Protein AF-A0A535GKD1-F1 (afdb_monomer_lite)

Foldseek 3Di:
DQDDPNHGPVVVCVVVVVVVVVVVVVVVVCCVVCVVVVVVVVVVDVVPPVVNVVVVCVVVVVVVVVVVVVVVVVVVVVVVVCVVDVVCAQPPDDDFAPDDPLRDDDPVVQVVVQVVLVVDPVRQAAWDKDKDFFDWDADPVVRDIDT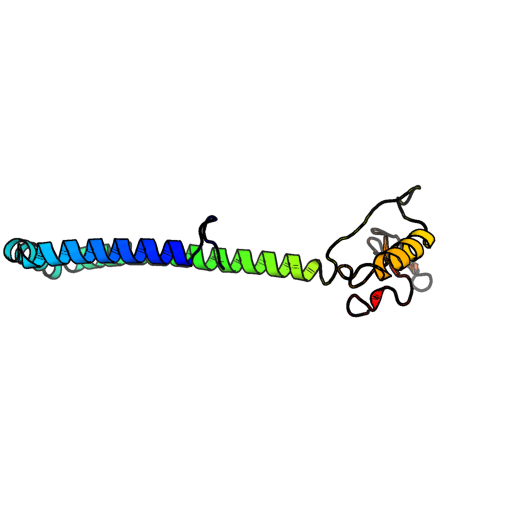GDIDIDTDPPRCVSRVHD

pLDDT: mean 87.25, std 7.48, range [54.19, 98.0]

Secondary structure (DSSP, 8-state):
--EETTEEHHHHHHHHHHHHHHHHHHHHHHHHHTHHHHHHHHHHTTTSHHHHHHHHHHHHHHHHHHHHHHHHHHHHHHHHHHHHHHHHTT-S------BTTTTB--HHHHHHHHHHHTT-SS------EEEEEEEEEE-TTT--EEEEEEEEEE-TTSSGGGT--

Radius of gyration: 31.98 Å; chains: 1; bounding box: 75×29×81 Å

Sequence (165 aa):
MTHLFGIPTDRLTTILLVATLIIIGLVALLAISNVLFFKIGIRNIPRRRTQMLLIIFALMLSTTLLSSVLATGDVITTAVQTVAVYNLGSVDETIEGGHGALGTFRDGVYYQVKDLASHDTDITAVGAALTEHDLLVADTTSRQVRSKVTALAIIPDSEQGFGGM

Structure (mmCIF, N/CA/C/O backbone):
data_AF-A0A535GKD1-F1
#
_entry.id   AF-A0A535GKD1-F1
#
loop_
_atom_site.group_PDB
_atom_site.id
_atom_site.type_symbol
_atom_site.label_atom_id
_atom_site.label_alt_id
_atom_site.label_comp_id
_atom_site.label_asym_id
_atom_site.label_entity_id
_atom_site.label_seq_id
_atom_site.pdbx_PDB_ins_code
_atom_site.Cartn_x
_atom_site.Cartn_y
_atom_site.Cartn_z
_atom_site.occupancy
_atom_site.B_iso_or_equiv
_atom_site.auth_seq_id
_atom_site.auth_comp_id
_atom_site.auth_asym_id
_atom_site.auth_atom_id
_atom_site.pdbx_PDB_model_num
ATOM 1 N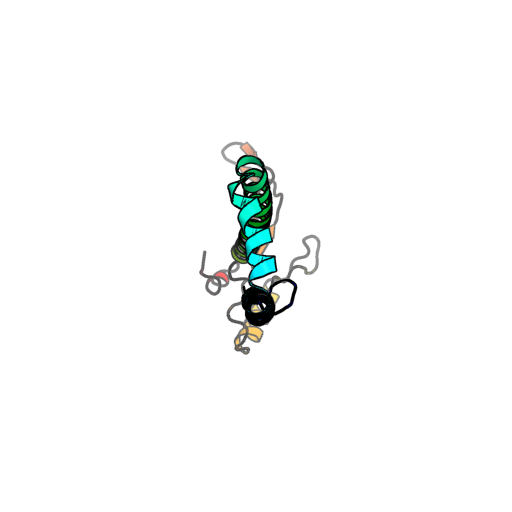 N . MET A 1 1 ? -6.173 2.394 -3.346 1.00 54.19 1 MET A N 1
ATOM 2 C CA . MET A 1 1 ? -6.171 1.514 -2.156 1.00 54.19 1 MET A CA 1
ATOM 3 C C . MET A 1 1 ? -7.498 0.763 -2.074 1.00 54.19 1 MET A C 1
ATOM 5 O O . MET A 1 1 ? -8.356 1.127 -1.282 1.00 54.19 1 MET A O 1
ATOM 9 N N . THR A 1 2 ? -7.725 -0.237 -2.929 1.00 63.16 2 THR A N 1
ATOM 10 C CA . THR A 1 2 ? -9.006 -0.975 -2.952 1.00 63.16 2 THR A CA 1
ATOM 11 C C . THR A 1 2 ? -8.979 -2.246 -2.114 1.00 63.16 2 THR A C 1
ATOM 13 O O . THR A 1 2 ? -10.044 -2.776 -1.819 1.00 63.16 2 THR A O 1
ATOM 16 N N . HIS A 1 3 ? -7.800 -2.711 -1.686 1.00 72.31 3 HIS A N 1
ATOM 17 C CA . HIS A 1 3 ? -7.642 -3.929 -0.898 1.00 72.31 3 HIS A CA 1
ATOM 18 C C . HIS A 1 3 ? -6.686 -3.715 0.278 1.00 72.31 3 HIS A C 1
ATOM 20 O O . HIS A 1 3 ? -5.595 -3.183 0.100 1.00 72.31 3 HIS A O 1
ATOM 26 N N . LEU A 1 4 ? -7.079 -4.191 1.458 1.00 73.31 4 LEU A N 1
ATOM 27 C CA . LEU A 1 4 ? -6.246 -4.307 2.651 1.00 73.31 4 LEU A CA 1
ATOM 28 C C . LEU A 1 4 ? -6.137 -5.804 2.980 1.00 73.31 4 LEU A C 1
ATOM 30 O O . LEU A 1 4 ? -7.156 -6.478 3.134 1.00 73.31 4 LEU A O 1
ATOM 34 N N . PHE A 1 5 ? -4.917 -6.351 3.025 1.00 72.81 5 PHE A N 1
ATOM 35 C CA . PHE A 1 5 ? -4.670 -7.793 3.225 1.00 72.81 5 PHE A CA 1
ATOM 36 C C . PHE A 1 5 ? -5.416 -8.712 2.230 1.00 72.81 5 PHE A C 1
ATOM 38 O O . PHE A 1 5 ? -5.872 -9.795 2.588 1.00 72.81 5 PHE A O 1
ATOM 45 N N . GLY A 1 6 ? -5.584 -8.271 0.976 1.00 76.56 6 GLY A N 1
ATOM 46 C CA . GLY A 1 6 ? -6.302 -9.019 -0.068 1.00 76.56 6 GLY A CA 1
ATOM 47 C C . GLY A 1 6 ? -7.834 -8.934 0.009 1.00 76.56 6 GLY A C 1
ATOM 48 O O . GLY A 1 6 ? -8.522 -9.451 -0.869 1.00 76.56 6 GLY A O 1
ATOM 49 N N . ILE A 1 7 ? -8.392 -8.240 1.005 1.00 83.44 7 ILE A N 1
ATOM 50 C CA . ILE A 1 7 ? -9.838 -8.051 1.170 1.00 83.44 7 ILE A CA 1
ATOM 51 C C . ILE A 1 7 ? -10.203 -6.612 0.786 1.00 83.44 7 ILE A C 1
ATOM 53 O O . ILE A 1 7 ? -9.484 -5.691 1.173 1.00 83.44 7 ILE A O 1
ATOM 57 N N . PRO A 1 8 ? -11.309 -6.377 0.054 1.00 88.75 8 PRO A N 1
ATOM 58 C CA . PRO A 1 8 ? -11.730 -5.025 -0.288 1.00 88.75 8 PRO A CA 1
ATOM 59 C C . PRO A 1 8 ? -11.889 -4.121 0.942 1.00 88.75 8 PRO A C 1
ATOM 61 O O . PRO A 1 8 ? -12.604 -4.481 1.884 1.00 88.75 8 PRO A O 1
ATOM 64 N N . THR A 1 9 ? -11.264 -2.941 0.925 1.00 86.94 9 THR A N 1
ATOM 65 C CA . THR A 1 9 ? -11.248 -2.005 2.067 1.00 86.94 9 THR A CA 1
ATOM 66 C C . THR A 1 9 ? -12.657 -1.553 2.457 1.00 86.94 9 THR A C 1
ATOM 68 O O . THR A 1 9 ? -12.969 -1.443 3.644 1.00 86.94 9 THR A O 1
ATOM 71 N N . ASP A 1 10 ? -13.547 -1.384 1.475 1.00 89.56 10 ASP A N 1
ATOM 72 C CA . ASP A 1 10 ? -14.950 -1.020 1.706 1.00 89.56 10 ASP A CA 1
ATOM 73 C C . ASP A 1 10 ? -15.695 -2.103 2.493 1.00 89.56 10 ASP A C 1
ATOM 75 O O . ASP A 1 10 ? -16.459 -1.812 3.419 1.00 89.56 10 ASP A O 1
ATOM 79 N N . ARG A 1 11 ? -15.432 -3.379 2.174 1.00 90.38 11 ARG A N 1
ATOM 80 C CA . ARG A 1 11 ? -16.036 -4.517 2.881 1.00 90.38 11 ARG A CA 1
ATOM 81 C C . ARG A 1 11 ? -15.512 -4.612 4.307 1.00 90.38 11 ARG A C 1
ATOM 83 O O . ARG A 1 11 ? -16.313 -4.759 5.226 1.00 90.38 11 ARG A O 1
ATOM 90 N N . LEU A 1 12 ? -14.195 -4.498 4.497 1.00 90.62 12 LEU A N 1
ATOM 91 C CA . LEU A 1 12 ? -13.585 -4.518 5.829 1.00 90.62 12 LEU A CA 1
ATOM 92 C C . LEU A 1 12 ? -14.132 -3.397 6.710 1.00 90.62 12 LEU A C 1
ATOM 94 O O . LEU A 1 12 ? -14.603 -3.669 7.813 1.00 90.62 12 LEU A O 1
ATOM 98 N N . THR A 1 13 ? -14.135 -2.163 6.202 1.00 91.88 13 THR A N 1
ATOM 99 C CA . THR A 1 13 ? -14.651 -0.992 6.921 1.00 91.88 13 THR A CA 1
ATOM 100 C C . THR A 1 13 ? -16.110 -1.191 7.314 1.00 91.88 13 THR A C 1
ATOM 102 O O . THR A 1 13 ? -16.466 -0.975 8.470 1.00 91.88 13 THR A O 1
ATOM 105 N N . THR A 1 14 ? -16.947 -1.673 6.389 1.00 93.88 14 THR A N 1
ATOM 106 C CA . THR A 1 14 ? -18.372 -1.914 6.658 1.00 93.88 14 THR A CA 1
ATOM 107 C C . THR A 1 14 ? -18.567 -2.960 7.758 1.00 93.88 14 THR A C 1
ATOM 109 O O . THR A 1 14 ? -19.325 -2.725 8.698 1.00 93.88 14 THR A O 1
ATOM 112 N N . ILE A 1 15 ? -17.859 -4.093 7.691 1.00 95.06 15 ILE A N 1
ATOM 113 C CA . ILE A 1 15 ? -17.970 -5.171 8.687 1.00 95.06 15 ILE A CA 1
ATOM 114 C C . ILE A 1 15 ? -17.497 -4.694 10.067 1.00 95.06 15 ILE A C 1
ATOM 116 O O . ILE A 1 15 ? -18.207 -4.880 11.055 1.00 95.06 15 ILE A O 1
ATOM 120 N N . LEU A 1 16 ? -16.325 -4.054 10.140 1.00 93.81 16 LEU A N 1
ATOM 121 C CA . LEU A 1 16 ? -15.758 -3.529 11.386 1.00 93.81 16 LEU A CA 1
ATOM 122 C C . LEU A 1 16 ? -16.655 -2.455 12.011 1.00 93.81 16 LEU A C 1
ATOM 124 O O . LEU A 1 16 ? -16.857 -2.456 13.226 1.00 93.81 16 LEU A O 1
ATOM 128 N N . LEU A 1 17 ? -17.233 -1.570 11.197 1.00 96.12 17 LEU A N 1
ATOM 129 C CA . LEU A 1 17 ? -18.143 -0.523 11.655 1.00 96.12 17 LEU A CA 1
ATOM 130 C C . LEU A 1 17 ? -19.443 -1.111 12.205 1.00 96.12 17 LEU A C 1
ATOM 132 O O . LEU A 1 17 ? -19.854 -0.748 13.306 1.00 96.12 17 LEU A O 1
ATOM 136 N N . VAL A 1 18 ? -20.062 -2.056 11.490 1.00 97.50 18 VAL A N 1
ATOM 137 C CA . VAL A 1 18 ? -21.283 -2.732 11.952 1.00 97.50 18 VAL A CA 1
ATOM 138 C C . VAL A 1 18 ? -21.018 -3.497 13.248 1.00 97.50 18 VAL A C 1
ATOM 140 O O . VAL A 1 18 ? -21.769 -3.338 14.207 1.00 97.50 18 VAL A O 1
ATOM 143 N N . ALA A 1 19 ? -19.926 -4.262 13.326 1.00 97.50 19 ALA A N 1
ATOM 144 C CA . ALA A 1 19 ? -19.545 -4.973 14.545 1.00 97.50 19 ALA A CA 1
ATOM 145 C C . ALA A 1 19 ? -19.326 -4.011 15.725 1.00 97.50 19 ALA A C 1
ATOM 147 O O . ALA A 1 19 ? -19.834 -4.246 16.822 1.00 97.50 19 ALA A O 1
ATOM 148 N N . THR A 1 20 ? -18.633 -2.893 15.492 1.00 96.88 20 THR A N 1
ATOM 149 C CA . THR A 1 20 ? -18.391 -1.867 16.516 1.00 96.88 20 THR A CA 1
ATOM 150 C C . THR A 1 20 ? -19.699 -1.239 16.997 1.00 96.88 20 THR A C 1
ATOM 152 O O . THR A 1 20 ? -19.914 -1.123 18.203 1.00 96.88 20 THR A O 1
ATOM 155 N N . LEU A 1 21 ? -20.611 -0.888 16.084 1.00 97.69 21 LEU A N 1
ATOM 156 C CA . LEU A 1 21 ? -21.925 -0.343 16.433 1.00 97.69 21 LEU A CA 1
ATOM 157 C C . LEU A 1 21 ? -22.783 -1.344 17.210 1.00 97.69 21 LEU A C 1
ATOM 159 O O . LEU A 1 21 ? -23.447 -0.947 18.165 1.00 97.69 21 LEU A O 1
ATOM 163 N N . ILE A 1 22 ? -22.742 -2.630 16.854 1.00 98.00 22 ILE A N 1
ATOM 164 C CA . ILE A 1 22 ? -23.440 -3.689 17.594 1.00 98.00 22 ILE A CA 1
ATOM 165 C C . ILE A 1 22 ? -22.903 -3.783 19.024 1.00 98.00 22 ILE A C 1
ATOM 167 O O . ILE A 1 22 ? -23.691 -3.808 19.967 1.00 98.00 22 ILE A O 1
ATOM 171 N N . ILE A 1 23 ? -21.579 -3.794 19.204 1.00 97.31 23 ILE A N 1
ATOM 172 C CA . ILE A 1 23 ? -20.955 -3.864 20.533 1.00 97.31 23 ILE A CA 1
ATOM 173 C C . ILE A 1 23 ? -21.322 -2.629 21.362 1.00 97.31 23 ILE A C 1
ATOM 175 O O . ILE A 1 23 ? -21.758 -2.768 22.504 1.00 97.31 23 ILE A O 1
ATOM 179 N N . ILE A 1 24 ? -21.199 -1.427 20.792 1.00 96.88 24 ILE A N 1
ATOM 180 C CA . ILE A 1 24 ? -21.576 -0.178 21.469 1.00 96.88 24 ILE A CA 1
ATOM 181 C C . ILE A 1 24 ? -23.062 -0.197 21.837 1.00 96.88 24 ILE A C 1
ATOM 183 O O . ILE A 1 24 ? -23.413 0.139 22.967 1.00 96.88 24 ILE A O 1
ATOM 187 N N . GLY A 1 25 ? -23.930 -0.624 20.919 1.00 96.94 25 GLY A N 1
ATOM 188 C CA . GLY A 1 25 ? -25.368 -0.740 21.145 1.00 96.94 25 GLY A CA 1
ATOM 189 C C . GLY A 1 25 ? -25.705 -1.721 22.266 1.00 96.94 25 GLY A C 1
ATOM 190 O O . GLY A 1 25 ? -26.493 -1.393 23.150 1.00 96.94 25 GLY A O 1
ATOM 191 N N . LEU A 1 26 ? -25.058 -2.889 22.292 1.00 96.06 26 LEU A N 1
ATOM 192 C CA . LEU A 1 26 ? -25.222 -3.880 23.356 1.00 96.06 26 LEU A CA 1
ATOM 193 C C . LEU A 1 26 ? -24.773 -3.324 24.712 1.00 96.06 26 LEU A C 1
ATOM 195 O O . LEU A 1 26 ? -25.490 -3.455 25.703 1.00 96.06 26 LEU A O 1
ATOM 199 N N . VAL A 1 27 ? -23.613 -2.664 24.761 1.00 93.44 27 VAL A N 1
ATOM 200 C CA . VAL A 1 27 ? -23.103 -2.029 25.985 1.00 93.44 27 VAL A CA 1
ATOM 201 C C . VAL A 1 27 ? -24.042 -0.916 26.457 1.00 93.44 27 VAL A C 1
ATOM 203 O O . VAL A 1 27 ? -24.320 -0.824 27.652 1.00 93.44 27 VAL A O 1
ATOM 206 N N . ALA A 1 28 ? -24.578 -0.104 25.544 1.00 92.31 28 ALA A N 1
ATOM 207 C CA . ALA A 1 28 ? -25.536 0.950 25.866 1.00 92.31 28 ALA A CA 1
ATOM 208 C C . ALA A 1 28 ? -26.858 0.379 26.405 1.00 92.31 28 ALA A C 1
ATOM 210 O O . ALA A 1 28 ? -27.355 0.853 27.427 1.00 92.31 28 ALA A O 1
ATOM 211 N N . LEU A 1 29 ? -27.393 -0.674 25.777 1.00 94.31 29 LEU A N 1
ATOM 212 C CA . LEU A 1 29 ? -28.581 -1.383 26.258 1.00 94.31 29 LEU A CA 1
ATOM 213 C C . LEU A 1 29 ? -28.362 -1.940 27.668 1.00 94.31 29 LEU A C 1
ATOM 215 O O . LEU A 1 29 ? -29.193 -1.714 28.545 1.00 94.31 29 LEU A O 1
ATOM 219 N N . LEU A 1 30 ? -27.220 -2.591 27.909 1.00 91.12 30 LEU A N 1
ATOM 220 C CA . LEU A 1 30 ? -26.851 -3.103 29.230 1.00 91.12 30 LEU A CA 1
ATOM 221 C C . LEU A 1 30 ? -26.703 -1.984 30.266 1.00 91.12 30 LEU A C 1
ATOM 223 O O . LEU A 1 30 ? -27.098 -2.165 31.417 1.00 91.12 30 LEU A O 1
ATOM 227 N N . ALA A 1 31 ? -26.154 -0.831 29.879 1.00 89.69 31 ALA A N 1
ATOM 228 C CA . ALA A 1 31 ? -26.005 0.321 30.764 1.00 89.69 31 ALA A CA 1
ATOM 229 C C . ALA A 1 31 ? -27.363 0.923 31.165 1.00 89.69 31 ALA A C 1
ATOM 231 O O . ALA A 1 31 ? -27.544 1.294 32.326 1.00 89.69 31 ALA A O 1
ATOM 232 N N . ILE A 1 32 ? -28.321 0.979 30.233 1.00 90.56 32 ILE A N 1
ATOM 233 C CA . ILE A 1 32 ? -29.686 1.462 30.490 1.00 90.56 32 ILE A CA 1
ATOM 234 C C . ILE A 1 32 ? -30.474 0.447 31.323 1.00 90.56 32 ILE A C 1
ATOM 236 O O . ILE A 1 32 ? -31.165 0.840 32.260 1.00 90.56 32 ILE A O 1
ATOM 240 N N . SER A 1 33 ? -30.359 -0.853 31.037 1.00 89.25 33 SER A N 1
ATOM 241 C CA . SER A 1 33 ? -31.061 -1.883 31.812 1.00 89.25 33 SER A CA 1
ATOM 242 C C . SER A 1 33 ? -30.495 -2.031 33.229 1.00 89.25 33 SER A C 1
ATOM 244 O O . SER A 1 33 ? -31.227 -2.367 34.154 1.00 89.25 33 SER A O 1
ATOM 246 N N . ASN A 1 34 ? -29.199 -1.759 33.420 1.00 88.44 34 ASN A N 1
ATOM 247 C CA . ASN A 1 34 ? -28.477 -1.953 34.678 1.00 88.44 34 ASN A CA 1
ATOM 248 C C . ASN A 1 34 ? -27.849 -0.651 35.205 1.00 88.44 34 ASN A C 1
ATOM 250 O O . ASN A 1 34 ? -26.663 -0.601 35.550 1.00 88.44 34 ASN A O 1
ATOM 254 N N . VAL A 1 35 ? -28.664 0.402 35.331 1.00 83.06 35 VAL A N 1
ATOM 255 C CA . VAL A 1 35 ? -28.223 1.744 35.763 1.00 83.06 35 VAL A CA 1
ATOM 256 C C . VAL A 1 35 ? -27.455 1.721 37.091 1.00 83.06 35 VAL A C 1
ATOM 258 O O . VAL A 1 35 ? -26.509 2.489 37.273 1.00 83.06 35 VAL A O 1
ATOM 261 N N . LEU A 1 36 ? -27.816 0.831 38.025 1.00 85.00 36 LEU A N 1
ATOM 262 C CA . LEU A 1 36 ? -27.118 0.708 39.310 1.00 85.00 36 LEU A CA 1
ATOM 263 C C . LEU A 1 36 ? -25.654 0.277 39.132 1.00 85.00 36 LEU A C 1
ATOM 265 O O . LEU A 1 36 ? -24.756 0.918 39.679 1.00 85.00 36 LEU A O 1
ATOM 269 N N . PHE A 1 37 ? -25.411 -0.769 38.339 1.00 83.94 37 PHE A N 1
ATOM 270 C CA . PHE A 1 37 ? -24.067 -1.280 38.059 1.00 83.94 37 PHE A CA 1
ATOM 271 C C . PHE A 1 37 ? -23.225 -0.243 37.314 1.00 83.94 37 PHE A C 1
ATOM 273 O O . PHE A 1 37 ? -22.074 0.006 37.678 1.00 83.94 37 PHE A O 1
ATOM 280 N N . PHE A 1 38 ? -23.828 0.440 36.341 1.00 85.12 38 PHE A N 1
ATOM 281 C CA . PHE A 1 38 ? -23.183 1.528 35.612 1.00 85.12 38 PHE A CA 1
ATOM 282 C C . PHE A 1 38 ? -22.783 2.691 36.534 1.00 85.12 38 PHE A C 1
ATOM 284 O O . PHE A 1 38 ? -21.650 3.175 36.492 1.00 85.12 38 PHE A O 1
ATOM 291 N N . LYS A 1 39 ? -23.676 3.097 37.446 1.00 84.75 39 LYS A N 1
ATOM 292 C CA . LYS A 1 39 ? -23.420 4.169 38.420 1.00 84.75 39 LYS A CA 1
ATOM 293 C C . LYS A 1 39 ? -22.310 3.807 39.409 1.00 84.75 39 LYS A C 1
ATOM 295 O O . LYS A 1 39 ? -21.540 4.684 39.803 1.00 84.75 39 LYS A O 1
ATOM 300 N N . ILE A 1 40 ? -22.207 2.538 39.809 1.00 86.25 40 ILE A N 1
ATOM 301 C CA . ILE A 1 40 ? -21.120 2.047 40.669 1.00 86.25 40 ILE A CA 1
ATOM 302 C C . ILE A 1 40 ? -19.787 2.061 39.906 1.00 86.25 40 ILE A C 1
ATOM 304 O O . ILE A 1 40 ? -18.796 2.569 40.434 1.00 86.25 40 ILE A O 1
ATOM 308 N N . GLY A 1 41 ? -19.770 1.589 38.654 1.00 82.56 41 GLY A N 1
ATOM 309 C CA . GLY A 1 41 ? -18.574 1.571 37.807 1.00 82.56 41 GLY A CA 1
ATOM 310 C C . GLY A 1 41 ? -18.027 2.969 37.509 1.00 82.56 41 GLY A C 1
ATOM 311 O O . GLY A 1 41 ? -16.846 3.241 37.732 1.00 82.56 41 GLY A O 1
ATOM 312 N N . ILE A 1 42 ? -18.896 3.899 37.096 1.00 87.25 42 ILE A N 1
ATOM 313 C CA . ILE A 1 42 ? -18.489 5.271 36.768 1.00 87.25 42 ILE A CA 1
ATOM 314 C C . ILE A 1 42 ? -17.999 6.038 37.984 1.00 87.25 42 ILE A C 1
ATOM 316 O O . ILE A 1 42 ? -17.047 6.798 37.857 1.00 87.25 42 ILE A O 1
ATOM 320 N N . ARG A 1 43 ? -18.584 5.851 39.174 1.00 86.06 43 ARG A N 1
ATOM 321 C CA . ARG A 1 43 ? -18.146 6.592 40.372 1.00 86.06 43 ARG A CA 1
ATOM 322 C C . ARG A 1 43 ? -16.698 6.298 40.767 1.00 86.06 43 ARG A C 1
ATOM 324 O O . ARG A 1 43 ? -16.088 7.129 41.441 1.00 86.06 43 ARG A O 1
ATOM 331 N N . ASN A 1 44 ? -16.133 5.167 40.344 1.00 80.44 44 ASN A N 1
ATOM 332 C CA . ASN A 1 44 ? -14.744 4.820 40.639 1.00 80.44 44 ASN A CA 1
ATOM 333 C C . ASN A 1 44 ? -13.737 5.561 39.732 1.00 80.44 44 ASN A C 1
ATOM 335 O O . ASN A 1 44 ? -12.627 5.863 40.170 1.00 80.44 44 ASN A O 1
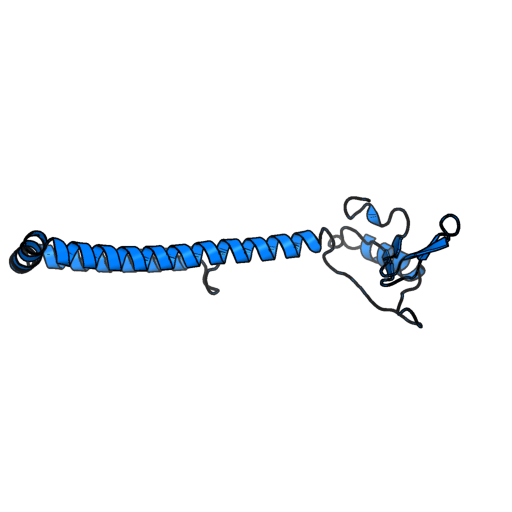ATOM 339 N N . ILE A 1 45 ? -14.147 5.928 38.510 1.00 85.19 45 ILE A N 1
ATOM 340 C CA . ILE A 1 45 ? -13.317 6.626 37.512 1.00 85.19 45 ILE A CA 1
ATOM 341 C C . ILE A 1 45 ? -12.821 8.001 38.011 1.00 85.19 45 ILE A C 1
ATOM 343 O O . ILE A 1 45 ? -11.607 8.203 38.083 1.00 85.19 45 ILE A O 1
ATOM 347 N N . PRO A 1 46 ? -13.685 8.950 38.432 1.00 82.44 46 PRO A N 1
ATOM 348 C CA . PRO A 1 46 ? -13.242 10.272 38.871 1.00 82.44 46 PRO A CA 1
ATOM 349 C C . PRO A 1 46 ? -12.543 10.248 40.236 1.00 82.44 46 PRO A C 1
ATOM 351 O O . PRO A 1 46 ? -11.906 11.238 40.597 1.00 82.44 46 PRO A O 1
ATOM 354 N N . ARG A 1 47 ? -12.654 9.149 40.998 1.00 85.88 47 ARG A N 1
ATOM 355 C CA . ARG A 1 47 ? -11.994 8.970 42.301 1.00 85.88 47 ARG A CA 1
ATOM 356 C C . ARG A 1 47 ? -10.532 8.522 42.158 1.00 85.88 47 ARG A C 1
ATOM 358 O O . ARG A 1 47 ? -9.739 8.795 43.051 1.00 85.88 47 ARG A O 1
ATOM 365 N N . ARG A 1 48 ? -10.159 7.886 41.038 1.00 88.56 48 ARG A N 1
ATOM 366 C CA . ARG A 1 48 ? -8.796 7.399 40.732 1.00 88.56 48 ARG A CA 1
ATOM 367 C C . ARG A 1 48 ? -8.207 8.080 39.489 1.00 88.56 48 ARG A C 1
ATOM 369 O O . ARG A 1 48 ? -7.757 7.414 38.558 1.00 88.56 48 ARG A O 1
ATOM 376 N N . ARG A 1 49 ? -8.212 9.418 39.471 1.00 86.56 49 ARG A N 1
ATOM 377 C CA . ARG A 1 49 ? -7.896 10.232 38.277 1.00 86.56 49 ARG A CA 1
ATOM 378 C C . ARG A 1 49 ? -6.549 9.890 37.641 1.00 86.56 49 ARG A C 1
ATOM 380 O O . ARG A 1 49 ? -6.509 9.632 36.447 1.00 86.56 49 ARG A O 1
ATOM 387 N N . THR A 1 50 ? -5.473 9.827 38.425 1.00 92.44 50 THR A N 1
ATOM 388 C CA . THR A 1 50 ? -4.124 9.556 37.897 1.00 92.44 50 THR A CA 1
ATOM 389 C C . THR A 1 50 ? -4.035 8.187 37.228 1.00 92.44 50 THR A C 1
ATOM 391 O O . THR A 1 50 ? -3.549 8.076 36.109 1.00 92.44 50 THR A O 1
ATOM 394 N N . GLN A 1 51 ? -4.559 7.143 37.877 1.00 93.12 51 GLN A N 1
ATOM 395 C CA . GLN A 1 51 ? -4.524 5.783 37.339 1.00 93.12 51 GLN A CA 1
ATOM 396 C C . GLN A 1 51 ? -5.371 5.658 36.063 1.00 93.12 51 GLN A C 1
ATOM 398 O O . GLN A 1 51 ? -4.928 5.053 35.092 1.00 93.12 51 GLN A O 1
ATOM 403 N N . MET A 1 52 ? -6.561 6.266 36.038 1.00 93.75 52 MET A N 1
ATOM 404 C CA . MET A 1 52 ? -7.418 6.269 34.849 1.00 93.75 52 MET A CA 1
ATOM 405 C C . MET A 1 52 ? -6.784 7.024 33.681 1.00 93.75 52 MET A C 1
ATOM 407 O O . MET A 1 52 ? -6.852 6.549 32.552 1.00 93.75 52 MET A O 1
ATOM 411 N N . LEU A 1 53 ? -6.139 8.164 33.946 1.00 93.69 53 LEU A N 1
ATOM 412 C CA . LEU A 1 53 ? -5.425 8.922 32.920 1.00 93.69 53 LEU A CA 1
ATOM 413 C C . LEU A 1 53 ? -4.288 8.103 32.313 1.00 93.69 53 LEU A C 1
ATOM 415 O O . LEU A 1 53 ? -4.187 8.050 31.095 1.00 93.69 53 LEU A O 1
ATOM 419 N N . LEU A 1 54 ? -3.489 7.414 33.132 1.00 95.56 54 LEU A N 1
ATOM 420 C CA . LEU A 1 54 ? -2.416 6.549 32.633 1.00 95.56 54 LEU A CA 1
ATOM 421 C C . LEU A 1 54 ? -2.949 5.410 31.752 1.00 95.56 54 LEU A C 1
ATOM 423 O O . LEU A 1 54 ? -2.360 5.123 30.715 1.00 95.56 54 LEU A O 1
ATOM 427 N N . ILE A 1 55 ? -4.079 4.796 32.122 1.00 94.75 55 ILE A N 1
ATOM 428 C CA . ILE A 1 55 ? -4.713 3.734 31.321 1.00 94.75 55 ILE A CA 1
ATOM 429 C C . ILE A 1 55 ? -5.216 4.283 29.984 1.00 94.75 55 ILE A C 1
ATOM 431 O O . ILE A 1 55 ? -4.922 3.707 28.940 1.00 94.75 55 ILE A O 1
ATOM 435 N N . ILE A 1 56 ? -5.953 5.398 30.004 1.00 94.75 56 ILE A N 1
ATOM 436 C CA . ILE A 1 56 ? -6.457 6.037 28.781 1.00 94.75 56 ILE A CA 1
ATOM 437 C C . ILE A 1 56 ? -5.284 6.419 27.882 1.00 94.75 56 ILE A C 1
ATOM 439 O O . ILE A 1 56 ? -5.312 6.131 26.692 1.00 94.75 56 ILE A O 1
ATOM 443 N N . PHE A 1 57 ? -4.228 6.998 28.452 1.00 97.25 57 PHE A N 1
ATOM 444 C CA . PHE A 1 57 ? -3.047 7.393 27.700 1.00 97.25 57 PHE A CA 1
ATOM 445 C C . PHE A 1 57 ? -2.346 6.189 27.069 1.00 97.25 57 PHE A C 1
ATOM 447 O O . PHE A 1 57 ? -2.005 6.239 25.894 1.00 97.25 57 PHE A O 1
ATOM 454 N N . ALA A 1 58 ? -2.192 5.083 27.803 1.00 97.00 58 ALA A N 1
ATOM 455 C CA . ALA A 1 58 ? -1.616 3.853 27.266 1.00 97.00 58 ALA A CA 1
ATOM 456 C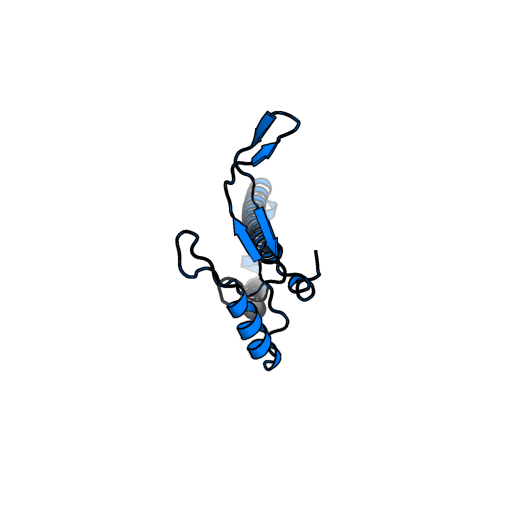 C . ALA A 1 58 ? -2.465 3.264 26.123 1.00 97.00 58 ALA A C 1
ATOM 458 O O . ALA A 1 58 ? -1.924 2.902 25.078 1.00 97.00 58 ALA A O 1
ATOM 459 N N . LEU A 1 59 ? -3.793 3.215 26.287 1.00 97.00 59 LEU A N 1
ATOM 460 C CA . LEU A 1 59 ? -4.722 2.722 25.261 1.00 97.00 59 LEU A CA 1
ATOM 461 C C . LEU A 1 59 ? -4.727 3.612 24.010 1.00 97.00 59 LEU A C 1
ATOM 463 O O . LEU A 1 59 ? -4.674 3.111 22.884 1.00 97.00 59 LEU A O 1
ATOM 467 N N . MET A 1 60 ? -4.751 4.933 24.201 1.00 97.44 60 MET A N 1
ATOM 468 C CA . MET A 1 60 ? -4.668 5.899 23.107 1.00 97.44 60 MET A CA 1
ATOM 469 C C . MET A 1 60 ? -3.328 5.785 22.388 1.00 97.44 60 MET A C 1
ATOM 471 O O . MET A 1 60 ? -3.309 5.696 21.167 1.00 97.44 60 MET A O 1
ATOM 475 N N . LEU A 1 61 ? -2.217 5.719 23.127 1.00 98.00 61 LEU A N 1
ATOM 476 C CA . LEU A 1 61 ? -0.881 5.601 22.550 1.00 98.00 61 LEU A CA 1
ATOM 477 C C . LEU A 1 61 ? -0.740 4.324 21.718 1.00 98.00 61 LEU A C 1
ATOM 479 O O . LEU A 1 61 ? -0.209 4.383 20.614 1.00 98.00 61 LEU A O 1
ATOM 483 N N . SER A 1 62 ? -1.253 3.192 22.209 1.00 97.88 62 SER A N 1
ATOM 484 C CA . SER A 1 62 ? -1.253 1.930 21.463 1.00 97.88 62 SER A CA 1
ATOM 485 C C . SER A 1 62 ? -2.033 2.045 20.149 1.00 97.88 62 SER A C 1
ATOM 487 O O . SER A 1 62 ? -1.524 1.650 19.100 1.00 97.88 62 SER A O 1
ATOM 489 N N . THR A 1 63 ? -3.222 2.655 20.184 1.00 96.06 63 THR A N 1
ATOM 490 C CA . THR A 1 63 ? -4.058 2.856 18.988 1.00 96.06 63 THR A CA 1
ATOM 491 C C . THR A 1 63 ? -3.392 3.810 17.991 1.00 96.06 63 THR A C 1
ATOM 493 O O . THR A 1 63 ? -3.333 3.520 16.797 1.00 96.06 63 THR A O 1
ATOM 496 N N . THR A 1 64 ? -2.830 4.922 18.472 1.00 97.31 64 THR A N 1
ATOM 497 C CA . THR A 1 64 ? -2.125 5.908 17.642 1.00 97.31 64 THR A CA 1
ATOM 498 C C . THR A 1 64 ? -0.862 5.324 17.018 1.00 97.31 64 THR A C 1
ATOM 500 O O . THR A 1 64 ? -0.605 5.561 15.841 1.00 97.31 64 THR A O 1
ATOM 503 N N . LEU A 1 65 ? -0.084 4.533 17.766 1.00 97.19 65 LEU A N 1
ATOM 504 C CA . LEU A 1 65 ? 1.090 3.847 17.225 1.00 97.19 65 LEU A CA 1
ATOM 505 C C . LEU A 1 65 ? 0.700 2.883 16.110 1.00 97.19 65 LEU A C 1
ATOM 507 O O . LEU A 1 65 ? 1.297 2.933 15.038 1.00 97.19 65 LEU A O 1
ATOM 511 N N . LEU A 1 66 ? -0.322 2.054 16.335 1.00 95.62 66 LEU A N 1
ATOM 512 C CA . LEU A 1 66 ? -0.800 1.127 15.314 1.00 95.62 66 LEU A CA 1
ATOM 513 C C . LEU A 1 66 ? -1.262 1.878 14.056 1.00 95.62 66 LEU A C 1
ATOM 515 O O . LEU A 1 66 ? -0.851 1.533 12.952 1.00 95.62 66 LEU A O 1
ATOM 519 N N . SER A 1 67 ? -2.045 2.949 14.221 1.00 94.50 67 SER A N 1
ATOM 520 C CA . SER A 1 67 ? -2.490 3.791 13.105 1.00 94.50 67 SER A CA 1
ATOM 521 C C . SER A 1 67 ? -1.324 4.442 12.354 1.00 94.50 67 SER A C 1
ATOM 523 O O . SER A 1 67 ? -1.365 4.534 11.130 1.00 94.50 67 SER A O 1
ATOM 525 N N . SER A 1 68 ? -0.287 4.887 13.068 1.00 96.19 68 SER A N 1
ATOM 526 C CA . SER A 1 68 ? 0.903 5.513 12.481 1.00 96.19 68 SER A CA 1
ATOM 527 C C . SER A 1 68 ? 1.724 4.521 11.654 1.00 96.19 68 SER A C 1
ATOM 529 O O . SER A 1 68 ? 2.144 4.835 10.540 1.00 96.19 68 SER A O 1
ATOM 531 N N . VAL A 1 69 ? 1.909 3.298 12.162 1.00 95.25 69 VAL A N 1
ATOM 532 C CA . VAL A 1 69 ? 2.618 2.231 11.441 1.00 95.25 69 VAL A CA 1
ATOM 533 C C . VAL A 1 69 ? 1.874 1.849 10.163 1.00 95.25 69 VAL A C 1
ATOM 535 O O . VAL A 1 69 ? 2.510 1.717 9.122 1.00 95.25 69 VAL A O 1
ATOM 538 N N . LEU A 1 70 ? 0.543 1.730 10.217 1.00 90.50 70 LEU A N 1
ATOM 539 C CA . LEU A 1 70 ? -0.274 1.442 9.033 1.00 90.50 70 LEU A CA 1
ATOM 540 C C . LEU A 1 70 ? -0.152 2.552 7.980 1.00 90.50 70 LEU A C 1
ATOM 542 O O . LEU A 1 70 ? 0.173 2.268 6.833 1.00 90.50 70 LEU A O 1
ATOM 546 N N . ALA A 1 71 ? -0.310 3.817 8.383 1.00 89.56 71 ALA A N 1
ATOM 547 C CA . ALA A 1 71 ? -0.171 4.953 7.470 1.00 89.56 71 ALA A CA 1
ATOM 548 C C . ALA A 1 71 ? 1.235 5.037 6.850 1.00 89.56 71 ALA A C 1
ATOM 550 O O . ALA A 1 71 ? 1.383 5.282 5.655 1.00 89.56 71 ALA A O 1
ATOM 551 N N . THR A 1 72 ? 2.277 4.795 7.649 1.00 93.81 72 THR A N 1
ATOM 552 C CA . THR A 1 72 ? 3.661 4.770 7.156 1.00 93.81 72 THR A CA 1
ATOM 553 C C . THR A 1 72 ? 3.876 3.621 6.169 1.00 93.81 72 THR A C 1
ATOM 555 O O . THR A 1 72 ? 4.516 3.815 5.138 1.00 93.81 72 THR A O 1
ATOM 558 N N . GLY A 1 73 ? 3.316 2.440 6.448 1.00 88.31 73 GLY A N 1
ATOM 559 C CA . GLY A 1 73 ? 3.356 1.292 5.542 1.00 88.31 73 GLY A CA 1
ATOM 560 C C . GLY A 1 73 ? 2.716 1.589 4.185 1.00 88.31 73 GLY A C 1
ATOM 561 O O . GLY A 1 73 ? 3.310 1.280 3.149 1.00 88.31 73 GLY A O 1
ATOM 562 N N . ASP A 1 74 ? 1.562 2.259 4.179 1.00 87.62 74 ASP A N 1
ATOM 563 C CA . ASP A 1 74 ? 0.868 2.662 2.949 1.00 87.62 74 ASP A CA 1
ATOM 564 C C . ASP A 1 74 ? 1.691 3.664 2.131 1.00 87.62 74 ASP A C 1
ATOM 566 O O . ASP A 1 74 ? 1.805 3.535 0.908 1.00 87.62 74 ASP A O 1
ATOM 570 N N . VAL A 1 75 ? 2.313 4.641 2.800 1.00 91.62 75 VAL A N 1
ATOM 571 C CA . VAL A 1 75 ? 3.176 5.634 2.144 1.00 91.62 75 VAL A CA 1
ATOM 572 C C . VAL A 1 75 ? 4.407 4.970 1.537 1.00 91.62 75 VAL A C 1
ATOM 574 O O . VAL A 1 75 ? 4.708 5.222 0.374 1.00 91.62 75 VAL A O 1
ATOM 577 N N . ILE A 1 76 ? 5.097 4.096 2.278 1.00 92.75 76 ILE A N 1
ATOM 578 C CA . ILE A 1 76 ? 6.274 3.381 1.764 1.00 92.75 76 ILE A CA 1
ATOM 579 C C . ILE A 1 76 ? 5.890 2.507 0.570 1.00 92.75 76 ILE A C 1
ATOM 581 O O . ILE A 1 76 ? 6.568 2.546 -0.453 1.00 92.75 76 ILE A O 1
ATOM 585 N N . THR A 1 77 ? 4.789 1.761 0.664 1.00 88.19 77 THR A N 1
ATOM 586 C CA . THR A 1 77 ? 4.316 0.898 -0.429 1.00 88.19 77 THR A CA 1
ATOM 587 C C . THR A 1 77 ? 4.013 1.716 -1.679 1.00 88.19 77 THR A C 1
ATOM 589 O O . THR A 1 77 ? 4.465 1.376 -2.770 1.00 88.19 77 THR A O 1
ATOM 592 N N . THR A 1 78 ? 3.309 2.837 -1.516 1.00 87.44 78 THR A N 1
ATOM 593 C CA . THR A 1 78 ? 2.982 3.733 -2.630 1.00 87.44 78 THR A CA 1
ATOM 594 C C . THR A 1 78 ? 4.238 4.374 -3.212 1.00 87.44 78 THR A C 1
ATOM 596 O O . THR A 1 78 ? 4.351 4.487 -4.429 1.00 87.44 78 THR A O 1
ATOM 599 N N . ALA A 1 79 ? 5.207 4.755 -2.375 1.00 89.69 79 ALA A N 1
ATOM 600 C CA . ALA A 1 79 ? 6.478 5.310 -2.823 1.00 89.69 79 ALA A CA 1
ATOM 601 C C . ALA A 1 79 ? 7.277 4.288 -3.640 1.00 89.69 79 ALA A C 1
ATOM 603 O O . ALA A 1 79 ? 7.723 4.609 -4.736 1.00 89.69 79 ALA A O 1
ATOM 604 N N . VAL A 1 80 ? 7.400 3.047 -3.158 1.00 89.06 80 VAL A N 1
ATOM 605 C CA . VAL A 1 80 ? 8.072 1.962 -3.890 1.00 89.06 80 VAL A CA 1
ATOM 606 C C . VAL A 1 80 ? 7.360 1.676 -5.207 1.00 89.06 80 VAL A C 1
ATOM 608 O O . VAL A 1 80 ? 8.022 1.595 -6.235 1.00 89.06 80 VAL A O 1
ATOM 611 N N . GLN A 1 81 ? 6.028 1.577 -5.206 1.00 87.06 81 GLN A N 1
ATOM 612 C CA . GLN A 1 81 ? 5.257 1.354 -6.429 1.00 87.06 81 GLN A CA 1
ATOM 613 C C . GLN A 1 81 ? 5.438 2.505 -7.422 1.00 87.06 81 GLN A C 1
ATOM 615 O O . GLN A 1 81 ? 5.666 2.265 -8.601 1.00 87.06 81 GLN A O 1
ATOM 620 N N . THR A 1 82 ? 5.383 3.749 -6.947 1.00 88.00 82 THR A N 1
ATOM 621 C CA . THR A 1 82 ? 5.580 4.936 -7.786 1.00 88.00 82 THR A CA 1
ATOM 622 C C . THR A 1 82 ? 6.976 4.948 -8.381 1.00 88.00 82 THR A C 1
ATOM 624 O O . THR A 1 82 ? 7.112 5.166 -9.573 1.00 88.00 82 THR A O 1
ATOM 627 N N . VAL A 1 83 ? 8.010 4.678 -7.584 1.00 87.69 83 VAL A N 1
ATOM 628 C CA . VAL A 1 83 ? 9.391 4.618 -8.070 1.00 87.69 83 VAL A CA 1
ATOM 629 C C . VAL A 1 83 ? 9.564 3.467 -9.058 1.00 87.69 83 VAL A C 1
ATOM 631 O O . VAL A 1 83 ? 10.176 3.671 -10.098 1.00 87.69 83 VAL A O 1
ATOM 634 N N . ALA A 1 84 ? 9.016 2.283 -8.786 1.00 83.75 84 ALA A N 1
ATOM 635 C CA . ALA A 1 84 ? 9.095 1.149 -9.703 1.00 83.75 84 ALA A CA 1
ATOM 636 C C . ALA A 1 84 ? 8.429 1.468 -11.053 1.00 83.75 84 ALA A C 1
ATOM 638 O O . ALA A 1 84 ? 9.062 1.314 -12.090 1.00 83.75 84 ALA A O 1
ATOM 639 N N . VAL A 1 85 ? 7.198 1.991 -11.036 1.00 81.62 85 VAL A N 1
ATOM 640 C CA . VAL A 1 85 ? 6.466 2.390 -12.251 1.00 81.62 85 VAL A CA 1
ATOM 641 C C . VAL A 1 85 ? 7.172 3.541 -12.970 1.00 81.62 85 VAL A C 1
ATOM 643 O O . VAL A 1 85 ? 7.328 3.507 -14.183 1.00 81.62 85 VAL A O 1
ATOM 646 N N . TYR A 1 86 ? 7.661 4.539 -12.233 1.00 77.69 86 TYR A N 1
ATOM 647 C CA . TYR A 1 86 ? 8.378 5.673 -12.813 1.00 77.69 86 TYR A CA 1
ATOM 648 C C . TYR A 1 86 ? 9.685 5.250 -13.495 1.00 77.69 86 TYR A C 1
ATOM 650 O O . TYR A 1 86 ? 10.020 5.794 -14.540 1.00 77.69 86 TYR A O 1
ATOM 658 N N . ASN A 1 87 ? 10.412 4.277 -12.933 1.00 73.62 87 ASN A N 1
ATOM 659 C CA . ASN A 1 87 ? 11.631 3.753 -13.557 1.00 73.62 87 ASN A CA 1
ATOM 660 C C . ASN A 1 87 ? 11.348 2.879 -14.787 1.00 73.62 87 ASN A C 1
ATOM 662 O O . ASN A 1 87 ? 12.179 2.863 -15.688 1.00 73.62 87 ASN A O 1
ATOM 666 N N . LEU A 1 88 ? 10.213 2.170 -14.843 1.00 71.88 88 LEU A N 1
ATOM 667 C CA . LEU A 1 88 ? 9.794 1.468 -16.066 1.00 71.88 88 LEU A CA 1
ATOM 668 C C . LEU A 1 88 ? 9.391 2.453 -17.179 1.00 71.88 88 LEU A C 1
ATOM 670 O O . LEU A 1 88 ? 9.577 2.168 -18.359 1.00 71.88 88 LEU A O 1
ATOM 674 N N . GLY A 1 89 ? 8.882 3.633 -16.818 1.00 76.56 89 GLY A N 1
ATOM 675 C CA . GLY A 1 89 ? 8.459 4.636 -17.790 1.00 76.56 89 GLY A CA 1
ATOM 676 C C . GLY A 1 89 ? 7.250 4.163 -18.602 1.00 76.56 89 GLY A C 1
ATOM 677 O O . GLY A 1 89 ? 6.323 3.572 -18.058 1.00 76.56 89 GLY A O 1
ATOM 678 N N . SER A 1 90 ? 7.245 4.456 -19.900 1.00 78.75 90 SER A N 1
ATOM 679 C CA . SER A 1 90 ? 6.212 4.047 -20.867 1.00 78.75 90 SER A CA 1
ATOM 680 C C . SER A 1 90 ? 6.463 2.657 -21.474 1.00 78.75 90 SER A C 1
ATOM 682 O O . SER A 1 90 ? 5.824 2.298 -22.461 1.00 78.75 90 SER A O 1
ATOM 684 N N . VAL A 1 91 ? 7.412 1.890 -20.925 1.00 83.94 91 VAL A N 1
ATOM 685 C CA . VAL A 1 91 ? 7.781 0.560 -21.421 1.00 83.94 91 VAL A CA 1
ATOM 686 C C . VAL A 1 91 ? 7.089 -0.507 -20.577 1.00 83.94 91 VAL A C 1
ATOM 688 O O . VAL A 1 91 ? 7.441 -0.712 -19.415 1.00 83.94 91 VAL A O 1
ATOM 691 N N . ASP A 1 92 ? 6.119 -1.199 -21.173 1.00 84.62 92 ASP A N 1
ATOM 692 C CA . ASP A 1 92 ? 5.386 -2.286 -20.511 1.00 84.62 92 ASP A CA 1
ATOM 693 C C . ASP A 1 92 ? 6.140 -3.624 -20.571 1.00 84.62 92 ASP A C 1
ATOM 695 O O . ASP A 1 92 ? 6.127 -4.398 -19.612 1.00 84.62 92 ASP A O 1
ATOM 699 N N . GLU A 1 93 ? 6.825 -3.893 -21.685 1.00 85.06 93 GLU A N 1
ATOM 700 C CA . GLU A 1 93 ? 7.574 -5.129 -21.909 1.00 85.06 93 GLU A CA 1
ATOM 701 C C . GLU A 1 93 ? 8.937 -4.835 -22.540 1.00 85.06 93 GLU A C 1
ATOM 703 O O . GLU A 1 93 ? 9.044 -4.145 -23.556 1.00 85.06 93 GLU A O 1
ATOM 708 N N . THR A 1 94 ? 9.986 -5.397 -21.940 1.00 87.44 94 THR A N 1
ATOM 709 C CA . THR A 1 94 ? 11.357 -5.319 -22.449 1.00 87.44 94 THR A CA 1
ATOM 710 C C . THR A 1 94 ? 11.789 -6.702 -22.911 1.00 87.44 94 THR A C 1
ATOM 712 O O . THR A 1 94 ? 11.824 -7.649 -22.124 1.00 87.44 94 THR A O 1
ATOM 715 N N . ILE A 1 95 ? 12.152 -6.814 -24.189 1.00 86.69 95 ILE A N 1
ATOM 716 C CA . ILE A 1 95 ? 12.641 -8.058 -24.784 1.00 86.69 95 ILE A CA 1
ATOM 717 C C . ILE A 1 95 ? 14.163 -7.975 -24.886 1.00 86.69 95 ILE A C 1
ATOM 719 O O . ILE A 1 95 ? 14.706 -7.258 -25.726 1.00 86.69 95 ILE A O 1
ATOM 723 N N . GLU A 1 96 ? 14.852 -8.735 -24.041 1.00 85.25 96 GLU A N 1
ATOM 724 C CA . GLU A 1 96 ? 16.310 -8.857 -24.052 1.00 85.25 96 GLU A CA 1
ATOM 725 C C . GLU A 1 96 ? 16.740 -10.239 -24.554 1.00 85.25 96 GLU A C 1
ATOM 727 O O . GLU A 1 96 ? 16.088 -11.254 -24.296 1.00 85.25 96 GLU A O 1
ATOM 732 N N . GLY A 1 97 ? 17.858 -10.282 -25.278 1.00 82.00 97 GLY A N 1
ATOM 733 C CA . GLY A 1 97 ? 18.453 -11.512 -25.789 1.00 82.00 97 GLY A CA 1
ATOM 734 C C . GLY A 1 97 ? 18.880 -11.417 -27.251 1.00 82.00 97 GLY A C 1
ATOM 735 O O . GLY A 1 97 ? 19.008 -10.340 -27.829 1.00 82.00 97 GLY A O 1
ATOM 736 N N . GLY A 1 98 ? 19.121 -12.582 -27.850 1.00 79.12 98 GLY A N 1
ATOM 737 C CA . GLY A 1 98 ? 19.588 -12.699 -29.226 1.00 79.12 98 GLY A CA 1
ATOM 738 C C . GLY A 1 98 ? 20.707 -13.723 -29.373 1.00 79.12 98 GLY A C 1
ATOM 739 O O . GLY A 1 98 ? 20.831 -14.664 -28.586 1.00 79.12 98 GLY A O 1
ATOM 740 N N . HIS A 1 99 ? 21.522 -13.562 -30.413 1.00 74.88 99 HIS A N 1
ATOM 741 C CA . HIS A 1 99 ? 22.580 -14.510 -30.756 1.00 74.88 99 HIS A CA 1
ATOM 742 C C . HIS A 1 99 ? 23.918 -13.792 -30.958 1.00 74.88 99 HIS A C 1
ATOM 744 O O . HIS A 1 99 ? 23.973 -12.718 -31.546 1.00 74.88 99 HIS A O 1
ATOM 750 N N . GLY A 1 100 ? 25.015 -14.420 -30.526 1.00 72.31 100 GLY A N 1
ATOM 751 C CA . GLY A 1 100 ? 26.374 -13.883 -30.654 1.00 72.31 100 GLY A CA 1
ATOM 752 C C . GLY A 1 100 ? 27.003 -13.511 -29.310 1.00 72.31 100 GLY A C 1
ATOM 753 O O . GLY A 1 100 ? 26.409 -13.724 -28.259 1.00 72.31 100 GLY A O 1
ATOM 754 N N . ALA A 1 101 ? 28.224 -12.969 -29.347 1.00 68.44 101 ALA A N 1
ATOM 755 C CA . ALA A 1 101 ? 29.015 -12.672 -28.145 1.00 68.44 101 ALA A CA 1
ATOM 756 C C . ALA A 1 101 ? 28.410 -11.570 -27.258 1.00 68.44 101 ALA A C 1
ATOM 758 O O . ALA A 1 101 ? 28.671 -11.548 -26.062 1.00 68.44 101 ALA A O 1
ATOM 759 N N . LEU A 1 102 ? 27.601 -10.689 -27.852 1.00 72.94 102 LEU A N 1
ATOM 760 C CA . LEU A 1 102 ? 26.906 -9.599 -27.163 1.00 72.94 102 LEU A CA 1
ATOM 761 C C . LEU A 1 102 ? 25.448 -9.953 -26.827 1.00 72.94 102 LEU A C 1
ATOM 763 O O . LEU A 1 102 ? 24.767 -9.166 -26.190 1.00 72.94 102 LEU A O 1
ATOM 767 N N . GLY A 1 103 ? 24.954 -11.117 -27.276 1.00 80.06 103 GLY A N 1
ATOM 768 C CA . GLY A 1 103 ? 23.569 -11.531 -27.041 1.00 80.06 103 GLY A CA 1
ATOM 769 C C . GLY A 1 103 ? 22.538 -10.527 -27.561 1.00 80.06 103 GLY A C 1
ATOM 770 O O . GLY A 1 103 ? 21.580 -10.261 -26.853 1.00 80.06 103 GLY A O 1
ATOM 771 N N . THR A 1 104 ? 22.747 -9.965 -28.758 1.00 84.31 104 THR A N 1
ATOM 772 C CA . THR A 1 104 ? 21.896 -8.922 -29.353 1.00 84.31 104 THR A CA 1
ATOM 773 C C . THR A 1 104 ? 21.062 -9.442 -30.523 1.00 84.31 104 THR A C 1
ATOM 775 O O . THR A 1 104 ? 21.385 -10.453 -31.163 1.00 84.31 104 THR A O 1
ATOM 778 N N . PHE A 1 105 ? 19.979 -8.729 -30.834 1.00 87.56 105 PHE A N 1
ATOM 779 C CA . PHE A 1 105 ? 19.188 -8.953 -32.041 1.00 87.56 105 PHE A CA 1
ATOM 780 C C . PHE A 1 105 ? 19.768 -8.203 -33.244 1.00 87.56 105 PHE A C 1
ATOM 782 O O . PHE A 1 105 ? 20.419 -7.168 -33.111 1.00 87.56 105 PHE A O 1
ATOM 789 N N . ARG A 1 106 ? 19.498 -8.720 -34.448 1.00 87.12 106 ARG A N 1
ATOM 790 C CA . ARG A 1 106 ? 19.737 -7.965 -35.684 1.00 87.12 106 ARG A CA 1
ATOM 791 C C . ARG A 1 106 ? 18.700 -6.851 -35.802 1.00 87.12 106 ARG A C 1
ATOM 793 O O . ARG A 1 106 ? 17.534 -7.067 -35.488 1.00 87.12 106 ARG A O 1
ATOM 800 N N . ASP A 1 107 ? 19.111 -5.712 -36.338 1.00 86.19 107 ASP A N 1
ATOM 801 C CA . ASP A 1 107 ? 18.253 -4.559 -36.638 1.00 86.19 107 ASP A CA 1
ATOM 802 C C . ASP A 1 107 ? 16.989 -4.918 -37.444 1.00 86.19 107 ASP A C 1
ATOM 804 O O . ASP A 1 107 ? 15.911 -4.399 -37.170 1.00 86.19 107 ASP A O 1
ATOM 808 N N . GLY A 1 108 ? 17.077 -5.870 -38.378 1.00 87.81 108 GLY A N 1
ATOM 809 C CA . GLY A 1 108 ? 15.932 -6.375 -39.144 1.00 87.81 108 GLY A CA 1
ATOM 810 C C . GLY A 1 108 ? 14.777 -6.916 -38.289 1.00 87.81 108 GLY A C 1
ATOM 811 O O . GLY A 1 108 ? 13.621 -6.817 -38.699 1.00 87.81 108 GLY A O 1
ATOM 812 N N . VAL A 1 109 ? 15.068 -7.443 -37.092 1.00 88.75 109 VAL A N 1
ATOM 813 C CA . VAL A 1 109 ? 14.047 -7.960 -36.164 1.00 88.75 109 VAL A CA 1
ATOM 814 C C . VAL A 1 109 ? 13.131 -6.833 -35.693 1.00 88.75 109 VAL A C 1
ATOM 816 O O . VAL A 1 109 ? 11.920 -7.024 -35.644 1.00 88.75 109 VAL A O 1
ATOM 819 N N . TYR A 1 110 ? 13.677 -5.642 -35.429 1.00 89.69 110 TYR A N 1
ATOM 820 C CA . TYR A 1 110 ? 12.874 -4.483 -35.037 1.00 89.69 110 TYR A CA 1
ATOM 821 C C . TYR A 1 110 ? 11.849 -4.119 -36.115 1.00 89.69 110 TYR A C 1
ATOM 823 O O . TYR A 1 110 ? 10.677 -3.939 -35.803 1.00 89.69 110 TYR A O 1
ATOM 831 N N . TYR A 1 111 ? 12.254 -4.068 -37.387 1.00 90.56 111 TYR A N 1
ATOM 832 C CA . TYR A 1 111 ? 11.332 -3.731 -38.474 1.00 90.56 111 TYR A CA 1
ATOM 833 C C . TYR A 1 111 ? 10.234 -4.783 -38.656 1.00 90.56 111 TYR A C 1
ATOM 835 O O . TYR A 1 111 ? 9.088 -4.426 -38.912 1.00 90.56 111 TYR A O 1
ATOM 843 N N . GLN A 1 112 ? 10.561 -6.066 -38.471 1.00 90.56 112 GLN A N 1
ATOM 844 C CA . GLN A 1 112 ? 9.574 -7.143 -38.523 1.00 90.56 112 GLN A CA 1
ATOM 845 C C . GLN A 1 112 ? 8.567 -7.053 -37.367 1.00 90.56 112 GLN A C 1
ATOM 847 O O . GLN A 1 112 ? 7.365 -7.179 -37.589 1.00 90.56 112 GLN A O 1
ATOM 852 N N . VAL A 1 113 ? 9.043 -6.815 -36.141 1.00 90.19 113 VAL A N 1
ATOM 853 C CA . VAL A 1 113 ? 8.173 -6.657 -34.966 1.00 90.19 113 VAL A CA 1
ATOM 854 C C . VAL A 1 113 ? 7.325 -5.394 -35.089 1.00 90.19 113 VAL A C 1
ATOM 856 O O . VAL A 1 113 ? 6.141 -5.442 -34.787 1.00 90.19 113 VAL A O 1
ATOM 859 N N . LYS A 1 114 ? 7.884 -4.288 -35.591 1.00 90.12 114 LYS A N 1
ATOM 860 C CA . LYS A 1 114 ? 7.149 -3.040 -35.833 1.00 90.12 114 LYS A CA 1
ATOM 861 C C . LYS A 1 114 ? 6.010 -3.225 -36.837 1.00 90.12 114 LYS A C 1
ATOM 863 O O . LYS A 1 114 ? 4.920 -2.709 -36.610 1.00 90.12 114 LYS A O 1
ATOM 868 N N . ASP A 1 115 ? 6.248 -3.958 -37.922 1.00 90.69 115 ASP A N 1
ATOM 869 C CA . ASP A 1 115 ? 5.220 -4.248 -38.927 1.00 90.69 115 ASP A CA 1
ATOM 870 C C . ASP A 1 115 ? 4.092 -5.111 -38.342 1.00 90.69 115 ASP A C 1
ATOM 872 O O . ASP A 1 115 ? 2.917 -4.765 -38.460 1.00 90.69 115 ASP A O 1
ATOM 876 N N . LEU A 1 116 ? 4.440 -6.173 -37.607 1.00 89.75 116 LEU A N 1
ATOM 877 C CA . LEU A 1 116 ? 3.462 -7.022 -36.917 1.00 89.75 116 LEU A CA 1
ATOM 878 C C . LEU A 1 116 ? 2.669 -6.251 -35.854 1.00 89.75 116 LEU A C 1
ATOM 880 O O . LEU A 1 116 ? 1.448 -6.367 -35.802 1.00 89.75 116 LEU A O 1
ATOM 884 N N . ALA A 1 117 ? 3.348 -5.431 -35.052 1.00 89.12 117 ALA A N 1
ATOM 885 C CA . ALA A 1 117 ? 2.730 -4.621 -34.010 1.00 89.12 117 ALA A CA 1
ATOM 886 C C . ALA A 1 117 ? 1.798 -3.545 -34.575 1.00 89.12 117 ALA A C 1
ATOM 888 O O . ALA A 1 117 ? 0.787 -3.242 -33.960 1.00 89.12 117 ALA A O 1
ATOM 889 N N . SER A 1 118 ? 2.079 -3.006 -35.767 1.00 85.75 118 SER A N 1
ATOM 890 C CA . SER A 1 118 ? 1.209 -2.001 -36.399 1.00 85.75 118 SER A CA 1
ATOM 891 C C . SER A 1 118 ? -0.193 -2.516 -36.752 1.00 85.75 118 SER A C 1
ATOM 893 O O . SER A 1 118 ? -1.101 -1.718 -36.987 1.00 85.75 118 SER A O 1
ATOM 895 N N . HIS A 1 119 ? -0.374 -3.839 -36.784 1.00 85.44 119 HIS A N 1
ATOM 896 C CA . HIS A 1 119 ? -1.659 -4.487 -37.034 1.00 85.44 119 HIS A CA 1
ATOM 897 C C . HIS A 1 119 ? -2.451 -4.776 -35.750 1.00 85.44 119 HIS A C 1
ATOM 899 O O . HIS A 1 119 ? -3.616 -5.168 -35.847 1.00 85.44 119 HIS A O 1
ATOM 905 N N . ASP A 1 120 ? -1.847 -4.594 -34.574 1.00 88.44 120 ASP A N 1
ATOM 906 C CA . ASP A 1 120 ? -2.472 -4.832 -33.276 1.00 88.44 120 ASP A CA 1
ATOM 907 C C . ASP A 1 120 ? -2.858 -3.500 -32.616 1.00 88.44 120 ASP A C 1
ATOM 909 O O . ASP A 1 120 ? -2.077 -2.552 -32.582 1.00 88.44 120 ASP A O 1
ATOM 913 N N . THR A 1 121 ? -4.080 -3.410 -32.094 1.00 86.56 121 THR A N 1
ATOM 914 C CA . THR A 1 121 ? -4.562 -2.209 -31.398 1.00 86.56 121 THR A CA 1
ATOM 915 C C . THR A 1 121 ? -4.067 -2.113 -29.960 1.00 86.56 121 THR A C 1
ATOM 917 O O . THR A 1 121 ? -4.142 -1.033 -29.376 1.00 86.56 121 THR A O 1
ATOM 920 N N . ASP A 1 122 ? -3.576 -3.218 -29.395 1.00 88.44 122 ASP A N 1
ATOM 921 C CA . ASP A 1 122 ? -3.116 -3.270 -28.007 1.00 88.44 122 ASP A CA 1
ATOM 922 C C . ASP A 1 122 ? -1.659 -2.793 -27.863 1.00 88.44 122 ASP A C 1
ATOM 924 O O . ASP A 1 122 ? -1.242 -2.388 -26.776 1.00 88.44 122 ASP A O 1
ATOM 928 N N . ILE A 1 123 ? -0.885 -2.765 -28.957 1.00 87.38 123 ILE A N 1
ATOM 929 C CA . ILE A 1 123 ? 0.513 -2.319 -28.958 1.00 87.38 123 ILE A CA 1
ATOM 930 C C . ILE A 1 123 ? 0.591 -0.870 -29.443 1.00 87.38 123 ILE A C 1
ATOM 932 O O . ILE A 1 123 ? 0.437 -0.573 -30.624 1.00 87.38 123 ILE A O 1
ATOM 936 N N . THR A 1 124 ? 0.881 0.052 -28.524 1.00 87.69 124 THR A N 1
ATOM 937 C CA . THR A 1 124 ? 0.957 1.488 -28.851 1.00 87.69 124 THR A CA 1
ATOM 938 C C . THR A 1 124 ? 2.232 1.848 -29.616 1.00 87.69 124 THR A C 1
ATOM 940 O O . THR A 1 124 ? 2.194 2.648 -30.552 1.00 87.69 124 THR A O 1
ATOM 943 N N . ALA A 1 125 ? 3.376 1.292 -29.212 1.00 87.38 125 ALA A N 1
ATOM 944 C CA . ALA A 1 125 ? 4.674 1.632 -29.778 1.00 87.38 125 ALA A CA 1
ATOM 945 C C . ALA A 1 125 ? 5.684 0.494 -29.617 1.00 87.38 125 ALA A C 1
ATOM 947 O O . ALA A 1 125 ? 5.636 -0.267 -28.655 1.00 87.38 125 ALA A O 1
ATOM 948 N N . VAL A 1 126 ? 6.637 0.426 -30.547 1.00 90.31 126 VAL A N 1
ATOM 949 C CA . VAL A 1 126 ? 7.788 -0.479 -30.481 1.00 90.31 126 VAL A CA 1
ATOM 950 C C . VAL A 1 126 ? 9.046 0.348 -30.684 1.00 90.31 126 VAL A C 1
ATOM 952 O O . VAL A 1 126 ? 9.149 1.090 -31.661 1.00 90.31 126 VAL A O 1
ATOM 955 N N . GLY A 1 127 ? 9.990 0.208 -29.759 1.00 89.50 127 GLY A N 1
ATOM 956 C CA . GLY A 1 127 ? 11.274 0.900 -29.758 1.00 89.50 127 GLY A CA 1
ATOM 957 C C . GLY A 1 127 ? 12.413 -0.106 -29.827 1.00 89.50 127 GLY A C 1
ATOM 958 O O . GLY A 1 127 ? 12.255 -1.257 -29.421 1.00 89.50 127 GLY A O 1
ATOM 959 N N . ALA A 1 128 ? 13.565 0.316 -30.338 1.00 89.75 128 ALA A N 1
ATOM 960 C CA . ALA A 1 128 ? 14.767 -0.507 -30.324 1.00 89.75 128 ALA A CA 1
ATOM 961 C C . ALA A 1 128 ? 15.925 0.280 -29.728 1.00 89.75 128 ALA A C 1
ATOM 963 O O . ALA A 1 128 ? 16.319 1.322 -30.253 1.00 89.75 128 ALA A O 1
ATOM 964 N N . ALA A 1 129 ? 16.485 -0.265 -28.653 1.00 88.19 129 ALA A N 1
ATOM 965 C CA . ALA A 1 129 ? 17.651 0.269 -27.981 1.00 88.19 129 ALA A CA 1
ATOM 966 C C . ALA A 1 129 ? 18.703 -0.831 -27.819 1.00 88.19 129 ALA A C 1
ATOM 968 O O . ALA A 1 129 ? 18.389 -1.972 -27.485 1.00 88.19 129 ALA A O 1
ATOM 969 N N . LEU A 1 130 ? 19.957 -0.472 -28.054 1.00 87.38 130 LEU A N 1
ATOM 970 C CA . LEU A 1 130 ? 21.128 -1.254 -27.708 1.00 87.38 130 LEU A CA 1
ATOM 971 C C . LEU A 1 130 ? 21.832 -0.540 -26.559 1.00 87.38 130 LEU A C 1
ATOM 973 O O . LEU A 1 130 ? 22.323 0.578 -26.729 1.00 87.38 130 LEU A O 1
ATOM 977 N N . THR A 1 131 ? 21.889 -1.206 -25.413 1.00 87.12 131 THR A N 1
ATOM 978 C CA . THR A 1 131 ? 22.527 -0.679 -24.209 1.00 87.12 131 THR A CA 1
ATOM 979 C C . THR A 1 131 ? 23.698 -1.569 -23.838 1.00 87.12 131 THR A C 1
ATOM 981 O O . THR A 1 131 ? 23.505 -2.722 -23.465 1.00 87.12 131 THR A O 1
ATOM 984 N N . GLU A 1 132 ? 24.908 -1.022 -23.905 1.00 84.94 132 GLU A N 1
ATOM 985 C CA . GLU A 1 132 ? 26.124 -1.717 -23.493 1.00 84.94 132 GLU A CA 1
ATOM 986 C C . GLU A 1 132 ? 26.678 -1.049 -22.235 1.00 84.94 132 GLU A C 1
ATOM 988 O O . GLU A 1 132 ? 26.964 0.155 -22.213 1.00 84.94 132 GLU A O 1
ATOM 993 N N . HIS A 1 133 ? 26.802 -1.837 -21.171 1.00 86.44 133 HIS A N 1
ATOM 994 C CA . HIS A 1 133 ? 27.276 -1.377 -19.872 1.00 86.44 133 HIS A CA 1
ATOM 995 C C . HIS A 1 133 ? 28.790 -1.574 -19.739 1.00 86.44 133 HIS A C 1
ATOM 997 O O . HIS A 1 133 ? 29.403 -2.355 -20.459 1.00 86.44 133 HIS A O 1
ATOM 1003 N N . ASP A 1 134 ? 29.396 -0.862 -18.788 1.00 85.56 134 ASP A N 1
ATOM 1004 C CA . ASP A 1 134 ? 30.803 -1.038 -18.403 1.00 85.56 134 ASP A CA 1
ATOM 1005 C C . ASP A 1 134 ? 31.837 -0.831 -19.524 1.00 85.56 134 ASP A C 1
ATOM 1007 O O . ASP A 1 134 ? 32.963 -1.335 -19.460 1.00 85.56 134 ASP A O 1
ATOM 1011 N N . LEU A 1 135 ? 31.513 0.007 -20.510 1.00 86.88 135 LEU A N 1
ATOM 1012 C CA . LEU A 1 135 ? 32.457 0.362 -21.558 1.00 86.88 135 LEU A CA 1
ATOM 1013 C C . LEU A 1 135 ? 33.625 1.185 -21.010 1.00 86.88 135 LEU A C 1
ATOM 1015 O O . LEU A 1 135 ? 33.496 2.034 -20.116 1.00 86.88 135 LEU A O 1
ATOM 1019 N N . LEU A 1 136 ? 34.785 0.935 -21.611 1.00 88.19 136 LEU A N 1
ATOM 1020 C CA . LEU A 1 136 ? 35.992 1.724 -21.431 1.00 88.19 136 LEU A CA 1
ATOM 1021 C C . LEU A 1 136 ? 36.060 2.753 -22.554 1.00 88.19 136 LEU A C 1
ATOM 1023 O O . LEU A 1 136 ? 36.240 2.401 -23.718 1.00 88.19 136 LEU A O 1
ATOM 1027 N N . VAL A 1 137 ? 35.940 4.028 -22.199 1.00 88.81 137 VAL A N 1
ATOM 1028 C CA . VAL A 1 137 ? 36.045 5.129 -23.158 1.00 88.81 137 VAL A CA 1
ATOM 1029 C C . VAL A 1 137 ? 37.329 5.893 -22.884 1.00 88.81 137 VAL A C 1
ATOM 1031 O O . VAL A 1 137 ? 37.562 6.371 -21.773 1.00 88.81 137 VAL A O 1
ATOM 1034 N N . ALA A 1 138 ? 38.172 5.995 -23.907 1.00 88.19 138 ALA A N 1
ATOM 1035 C CA . ALA A 1 138 ? 39.390 6.788 -23.877 1.00 88.19 138 ALA A CA 1
ATOM 1036 C C . ALA A 1 138 ? 39.161 8.096 -24.638 1.00 88.19 138 ALA A C 1
ATOM 1038 O O . ALA A 1 138 ? 38.844 8.082 -25.826 1.00 88.19 138 ALA A O 1
ATOM 1039 N N . ASP A 1 139 ? 39.335 9.226 -23.958 1.00 86.31 139 ASP A N 1
ATOM 1040 C CA . ASP A 1 139 ? 39.295 10.538 -24.595 1.00 86.31 139 ASP A CA 1
ATOM 1041 C C . ASP A 1 139 ? 40.637 10.811 -25.289 1.00 86.31 139 ASP A C 1
ATOM 1043 O O . ASP A 1 139 ? 41.692 10.876 -24.652 1.00 86.31 139 ASP A O 1
ATOM 1047 N N . THR A 1 140 ? 40.598 10.979 -26.610 1.00 87.50 140 THR A N 1
ATOM 1048 C CA . THR A 1 140 ? 41.782 11.222 -27.443 1.00 87.50 140 THR A CA 1
ATOM 1049 C C . THR A 1 140 ? 42.416 12.594 -27.208 1.00 87.50 140 THR A C 1
ATOM 1051 O O . THR A 1 140 ? 43.605 12.761 -27.478 1.00 87.50 140 THR A O 1
ATOM 1054 N N . THR A 1 141 ? 41.657 13.565 -26.694 1.00 87.69 141 THR A N 1
ATOM 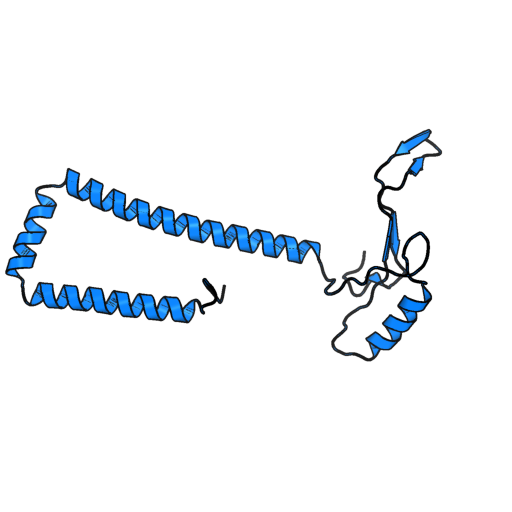1055 C CA . THR A 1 141 ? 42.121 14.936 -26.438 1.00 87.69 141 THR A CA 1
ATOM 1056 C C . THR A 1 141 ? 42.776 15.048 -25.065 1.00 87.69 141 THR A C 1
ATOM 1058 O O . THR A 1 141 ? 43.891 15.556 -24.951 1.00 87.69 141 THR A O 1
ATOM 1061 N N . SER A 1 142 ? 42.118 14.544 -24.016 1.00 86.50 142 SER A N 1
ATOM 1062 C CA . SER A 1 142 ? 42.632 14.620 -22.639 1.00 86.50 142 SER A CA 1
ATOM 1063 C C . SER A 1 142 ? 43.516 13.433 -22.231 1.00 86.50 142 SER A C 1
ATOM 1065 O O . SER A 1 142 ? 44.162 13.489 -21.184 1.00 86.50 142 SER A O 1
ATOM 1067 N N . ARG A 1 143 ? 43.566 12.364 -23.045 1.00 88.19 143 ARG A N 1
ATOM 1068 C CA . ARG A 1 143 ? 44.241 11.079 -22.761 1.00 88.19 143 ARG A CA 1
ATOM 1069 C C . ARG A 1 143 ? 43.781 10.413 -21.461 1.00 88.19 143 ARG A C 1
ATOM 1071 O O . ARG A 1 143 ? 44.517 9.621 -20.873 1.00 88.19 143 ARG A O 1
ATOM 1078 N N . GLN A 1 144 ? 42.575 10.728 -21.001 1.00 89.50 144 GLN A N 1
ATOM 1079 C CA . GLN A 1 144 ? 41.979 10.103 -19.826 1.00 89.50 144 GLN A CA 1
ATOM 1080 C C . GLN A 1 144 ? 41.109 8.918 -20.239 1.00 89.50 144 GLN A C 1
ATOM 1082 O O . GLN A 1 144 ? 40.375 8.982 -21.225 1.00 89.50 144 GLN A O 1
ATOM 1087 N N . VAL A 1 145 ? 41.173 7.844 -19.452 1.00 87.75 145 VAL A N 1
ATOM 1088 C CA . VAL A 1 145 ? 40.302 6.676 -19.604 1.00 87.75 145 VAL A CA 1
ATOM 1089 C C . VAL A 1 145 ? 39.226 6.729 -18.533 1.00 87.75 145 VAL A C 1
ATOM 1091 O O . VAL A 1 145 ? 39.524 6.903 -17.350 1.00 87.75 145 VAL A O 1
ATOM 1094 N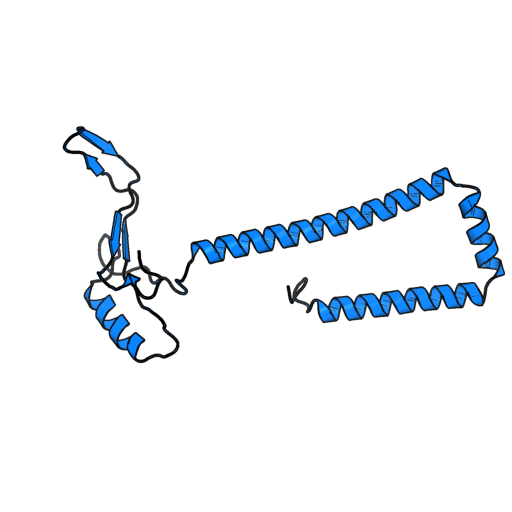 N . ARG A 1 146 ? 37.972 6.565 -18.949 1.00 87.75 146 ARG A N 1
ATOM 1095 C CA . ARG A 1 146 ? 36.827 6.400 -18.058 1.00 87.75 146 ARG A CA 1
ATOM 1096 C C . ARG A 1 146 ? 36.305 4.977 -18.177 1.00 87.75 146 ARG A C 1
ATOM 1098 O O . ARG A 1 146 ? 36.144 4.451 -19.274 1.00 87.75 146 ARG A O 1
ATOM 1105 N N . SER A 1 147 ? 36.070 4.373 -17.021 1.00 87.00 147 SER A N 1
ATOM 1106 C CA . SER A 1 147 ? 35.408 3.081 -16.859 1.00 87.00 147 SER A CA 1
ATOM 1107 C C . SER A 1 147 ? 33.992 3.316 -16.337 1.00 87.00 147 SER A C 1
ATOM 1109 O O . SER A 1 147 ? 33.747 4.358 -15.722 1.00 87.00 147 SER A O 1
ATOM 1111 N N . LYS A 1 148 ? 33.087 2.356 -16.571 1.00 86.69 148 LYS A N 1
ATOM 1112 C CA . LYS A 1 148 ? 31.651 2.436 -16.248 1.00 86.69 148 LYS A CA 1
ATOM 1113 C C . LYS A 1 148 ? 30.893 3.460 -17.088 1.00 86.69 148 LYS A C 1
ATOM 1115 O O . LYS A 1 148 ? 30.035 4.180 -16.581 1.00 86.69 148 LYS A O 1
ATOM 1120 N N . VAL A 1 149 ? 31.240 3.558 -18.368 1.00 88.19 149 VAL A N 1
ATOM 1121 C CA . VAL A 1 149 ? 30.429 4.315 -19.321 1.00 88.19 149 VAL A CA 1
ATOM 1122 C C . VAL A 1 149 ? 29.369 3.378 -19.884 1.00 88.19 149 VAL A C 1
ATOM 1124 O O . VAL A 1 149 ? 29.693 2.282 -20.332 1.00 88.19 149 VAL A O 1
ATOM 1127 N N . THR A 1 150 ? 28.113 3.810 -19.866 1.00 88.88 150 THR A N 1
ATOM 1128 C CA . THR A 1 150 ? 27.031 3.122 -20.575 1.00 88.88 150 THR A CA 1
ATOM 1129 C C . THR A 1 150 ? 26.887 3.759 -21.949 1.00 88.88 150 THR A C 1
ATOM 1131 O O . THR A 1 150 ? 26.698 4.975 -22.037 1.00 88.88 150 THR A O 1
ATOM 1134 N N . ALA A 1 151 ? 26.992 2.967 -23.016 1.00 87.44 151 ALA A N 1
ATOM 1135 C CA . ALA A 1 151 ? 26.607 3.418 -24.348 1.00 87.44 151 ALA A CA 1
ATOM 1136 C C . ALA A 1 151 ? 25.169 2.997 -24.623 1.00 87.44 151 ALA A C 1
ATOM 1138 O O . ALA A 1 151 ? 24.805 1.841 -24.422 1.00 87.44 151 ALA A O 1
ATOM 1139 N N . LEU A 1 152 ? 24.382 3.948 -25.109 1.00 88.50 152 LEU A N 1
ATOM 1140 C CA . LEU A 1 152 ? 23.018 3.741 -25.562 1.00 88.50 152 LEU A CA 1
ATOM 1141 C C . LEU A 1 152 ? 22.958 4.113 -27.043 1.00 88.50 152 LEU A C 1
ATOM 1143 O O . LEU A 1 152 ? 23.342 5.220 -27.420 1.00 88.50 152 LEU A O 1
ATOM 1147 N N . ALA A 1 153 ? 22.491 3.190 -27.874 1.00 88.00 153 ALA A N 1
ATOM 1148 C CA . ALA A 1 153 ? 22.216 3.425 -29.283 1.00 88.00 153 ALA A CA 1
ATOM 1149 C C . ALA A 1 153 ? 20.754 3.083 -29.567 1.00 88.00 153 ALA A C 1
ATOM 1151 O O . ALA A 1 153 ? 20.273 2.037 -29.149 1.00 88.00 153 ALA A O 1
ATOM 1152 N N . ILE A 1 154 ? 20.047 3.962 -30.269 1.00 89.12 154 ILE A N 1
ATOM 1153 C CA . ILE A 1 154 ? 18.618 3.816 -30.567 1.00 89.12 154 ILE A CA 1
ATOM 1154 C C . ILE A 1 154 ? 18.423 3.926 -32.078 1.00 89.12 154 ILE A C 1
ATOM 1156 O O . ILE A 1 154 ? 19.150 4.666 -32.748 1.00 89.12 154 ILE A O 1
ATOM 1160 N N . ILE A 1 155 ? 17.475 3.164 -32.626 1.00 89.00 155 ILE A N 1
ATOM 1161 C CA . ILE A 1 155 ? 17.092 3.302 -34.036 1.00 89.00 155 ILE A CA 1
ATOM 1162 C C . ILE A 1 155 ? 16.300 4.609 -34.187 1.00 89.00 155 ILE A C 1
ATOM 1164 O O . ILE A 1 155 ? 15.321 4.774 -33.462 1.00 89.00 155 ILE A O 1
ATOM 1168 N N . PRO A 1 156 ? 16.668 5.513 -35.114 1.00 85.94 156 PRO A N 1
ATOM 1169 C CA . PRO A 1 156 ? 15.969 6.785 -35.286 1.00 85.94 156 PRO A CA 1
ATOM 1170 C C . PRO A 1 156 ? 14.455 6.611 -35.464 1.00 85.94 156 PRO A C 1
ATOM 1172 O O . PRO A 1 156 ? 14.016 5.673 -36.135 1.00 85.94 156 PRO A O 1
ATOM 1175 N N . ASP A 1 157 ? 13.673 7.518 -34.875 1.00 84.31 157 ASP A N 1
ATOM 1176 C CA . ASP A 1 157 ? 12.206 7.547 -34.907 1.00 84.31 157 ASP A CA 1
ATOM 1177 C C . ASP A 1 157 ? 11.512 6.367 -34.198 1.00 84.31 157 ASP A C 1
ATOM 1179 O O . ASP A 1 157 ? 10.284 6.250 -34.242 1.00 84.31 157 ASP A O 1
ATOM 1183 N N . SER A 1 158 ? 12.261 5.478 -33.535 1.00 85.12 158 SER A N 1
ATOM 1184 C CA . SER A 1 158 ? 11.688 4.365 -32.758 1.00 85.12 158 SER A CA 1
ATOM 1185 C C . SER A 1 158 ? 11.219 4.799 -31.364 1.00 85.12 158 SER A C 1
ATOM 1187 O O . SER A 1 158 ? 10.316 4.207 -30.780 1.00 85.12 158 SER A O 1
ATOM 1189 N N . GLU A 1 159 ? 11.789 5.885 -30.855 1.00 83.69 159 GLU A N 1
ATOM 1190 C CA . GLU A 1 159 ? 11.561 6.463 -29.532 1.00 83.69 159 GLU A CA 1
ATOM 1191 C C . GLU A 1 159 ? 10.301 7.337 -29.428 1.00 83.69 159 GLU A C 1
ATOM 1193 O O . GLU A 1 159 ? 9.836 7.623 -28.324 1.00 83.69 159 GLU A O 1
ATOM 1198 N N . GLN A 1 160 ? 9.721 7.764 -30.555 1.00 82.25 160 GLN A N 1
ATOM 1199 C CA . GLN A 1 160 ? 8.621 8.740 -30.565 1.00 82.25 160 GLN A CA 1
ATOM 1200 C C . GLN A 1 160 ? 7.384 8.253 -29.798 1.00 82.25 160 GLN A C 1
ATOM 1202 O O . GLN A 1 160 ? 6.731 9.030 -29.103 1.00 82.25 160 GLN A O 1
ATOM 1207 N N . GLY A 1 161 ? 7.089 6.954 -29.874 1.00 78.81 161 GLY A N 1
ATOM 1208 C CA . GLY A 1 161 ? 5.963 6.352 -29.161 1.00 78.81 161 GLY A CA 1
ATOM 1209 C C . GLY A 1 161 ? 6.151 6.252 -27.643 1.00 78.81 161 GLY A C 1
ATOM 1210 O O . GLY A 1 161 ? 5.181 6.019 -26.930 1.00 78.81 161 GLY A O 1
ATOM 1211 N N . PHE A 1 162 ? 7.366 6.490 -27.141 1.00 80.75 162 PHE A N 1
ATOM 1212 C CA . PHE A 1 162 ? 7.698 6.456 -25.714 1.00 80.75 162 PHE A CA 1
ATOM 1213 C C . PHE A 1 162 ? 7.826 7.853 -25.093 1.00 80.75 162 PHE A C 1
ATOM 1215 O O . PHE A 1 162 ? 8.220 7.970 -23.934 1.00 80.75 162 PHE A O 1
ATOM 1222 N N . GLY A 1 163 ? 7.455 8.906 -25.831 1.00 74.00 163 GLY A N 1
ATOM 1223 C CA . GLY A 1 163 ? 7.581 10.303 -25.401 1.00 74.00 163 GLY A CA 1
ATOM 1224 C C . GLY A 1 163 ? 8.756 11.053 -26.033 1.00 74.00 163 GLY A C 1
ATOM 1225 O O . GLY A 1 163 ? 8.914 12.239 -25.755 1.00 74.00 163 GLY A O 1
ATOM 1226 N N . GLY A 1 164 ? 9.522 10.393 -26.912 1.00 68.44 164 GLY A N 1
ATOM 1227 C CA . GLY A 1 164 ? 10.725 10.952 -27.528 1.00 68.44 164 GLY A CA 1
ATOM 1228 C C . GLY A 1 164 ? 11.896 11.078 -26.546 1.00 68.44 164 GLY A C 1
ATOM 1229 O O . GLY A 1 164 ? 11.714 11.036 -25.330 1.00 68.44 164 GLY A O 1
ATOM 1230 N N . MET A 1 165 ? 13.108 11.214 -27.086 1.00 55.28 165 MET A N 1
ATOM 1231 C CA . MET A 1 165 ? 14.276 11.686 -26.329 1.00 55.28 165 MET A CA 1
ATOM 1232 C C . MET A 1 165 ? 14.489 13.182 -26.535 1.00 55.28 165 MET A C 1
ATOM 1234 O O . MET A 1 165 ? 14.231 13.659 -27.664 1.00 55.28 165 MET A O 1
#